Protein AF-A0A6M0T627-F1 (afdb_monomer_lite)

Foldseek 3Di:
DVVVVVLVVVLVVQLVVLVVQLVVLVVDDPLSSVLSNVLSVLSVLLSVLVVCQQVDPDPVVNVVCLVSVPSCQLSVVSVVLSVVCVVPPPVPDDVVVSVVVSVVSNVVVVVVSVPFDWDWDQDPVGGIDIDGHDPDD

Radius of gyration: 17.35 Å; chains: 1; bounding box: 43×41×43 Å

Secondary structure (DSSP, 8-state):
-HHHHHHHHHHHHHHHHHHHHHHHHTTS-HHHHHHHHHHHHHHHHHHHHHHHHHH---HHHHGGGHHHHTTHHHHHHHHHHHHHHHHT--TTS-HHHHHHHHHHHHHHHHHHHHHSEEEEEEETTTEEEEEEEPP--

Structure (mmCIF, N/CA/C/O backbone):
data_AF-A0A6M0T627-F1
#
_entry.id   AF-A0A6M0T627-F1
#
loop_
_atom_site.group_PDB
_atom_site.id
_atom_site.type_symbol
_atom_site.label_atom_id
_atom_site.label_alt_id
_atom_site.label_comp_id
_atom_site.label_asym_id
_atom_site.label_entity_id
_atom_site.label_seq_id
_atom_site.pdbx_PDB_ins_code
_atom_site.Cartn_x
_atom_site.Cartn_y
_atom_site.Cartn_z
_atom_site.occupancy
_atom_site.B_iso_or_equiv
_atom_site.auth_seq_id
_atom_site.auth_comp_id
_atom_site.auth_asym_id
_atom_site.auth_atom_id
_atom_site.pdbx_PDB_model_num
ATOM 1 N N . MET A 1 1 ? 5.737 8.531 -23.251 1.00 67.62 1 MET A N 1
ATOM 2 C CA . MET A 1 1 ? 6.130 9.830 -22.660 1.00 67.62 1 MET A CA 1
ATOM 3 C C . MET A 1 1 ? 4.951 10.517 -21.982 1.00 67.62 1 MET A C 1
ATOM 5 O O . MET A 1 1 ? 4.932 10.492 -20.763 1.00 67.62 1 MET A O 1
ATOM 9 N N . ILE A 1 2 ? 3.935 11.027 -22.696 1.00 77.62 2 ILE A N 1
ATOM 10 C CA . ILE A 1 2 ? 2.744 11.651 -22.064 1.00 77.62 2 ILE A CA 1
ATOM 11 C C . ILE A 1 2 ? 2.073 10.744 -21.017 1.00 77.62 2 ILE A C 1
ATOM 13 O O . ILE A 1 2 ? 1.843 11.187 -19.897 1.00 77.62 2 ILE A O 1
ATOM 17 N N . ASN A 1 3 ? 1.875 9.457 -21.321 1.00 83.38 3 ASN A N 1
ATOM 18 C CA . ASN A 1 3 ? 1.272 8.511 -20.371 1.00 83.38 3 ASN A CA 1
ATOM 19 C C . ASN A 1 3 ? 2.090 8.351 -19.077 1.00 83.38 3 ASN A C 1
ATOM 21 O O . ASN A 1 3 ? 1.511 8.233 -18.004 1.00 83.38 3 ASN A O 1
ATOM 25 N N . LEU A 1 4 ? 3.424 8.396 -19.164 1.00 84.44 4 LEU A N 1
ATOM 26 C CA . LEU A 1 4 ? 4.307 8.312 -17.999 1.00 84.44 4 LEU A CA 1
ATOM 27 C C . LEU A 1 4 ? 4.227 9.585 -17.147 1.00 84.44 4 LEU A C 1
ATOM 29 O O . LEU A 1 4 ? 4.168 9.492 -15.925 1.00 84.44 4 LEU A O 1
ATOM 33 N N . PHE A 1 5 ? 4.154 10.765 -17.768 1.00 87.75 5 PHE A N 1
ATOM 34 C CA . PHE A 1 5 ? 3.955 12.014 -17.027 1.00 87.75 5 PHE A CA 1
ATOM 35 C C . PHE A 1 5 ? 2.607 12.042 -16.306 1.00 87.75 5 PHE A C 1
ATOM 37 O O . PHE A 1 5 ? 2.559 12.403 -15.133 1.00 87.75 5 PHE A O 1
ATOM 44 N N . ILE A 1 6 ? 1.533 11.606 -16.972 1.00 89.88 6 ILE A N 1
ATOM 45 C CA . ILE A 1 6 ? 0.203 11.484 -16.358 1.00 89.88 6 ILE A CA 1
ATOM 46 C C . ILE A 1 6 ? 0.249 10.501 -15.183 1.00 89.88 6 ILE A C 1
ATOM 48 O O . ILE A 1 6 ? -0.276 10.798 -14.114 1.00 89.88 6 ILE A O 1
ATOM 52 N N . TYR A 1 7 ? 0.918 9.360 -15.355 1.00 89.62 7 TYR A N 1
ATOM 53 C CA . TYR A 1 7 ? 1.066 8.352 -14.309 1.00 89.62 7 TYR A CA 1
ATOM 54 C C . TYR A 1 7 ? 1.821 8.886 -13.080 1.00 89.62 7 TYR A C 1
ATOM 56 O O . TYR A 1 7 ? 1.347 8.749 -11.953 1.00 89.62 7 TYR A O 1
ATOM 64 N N . ILE A 1 8 ? 2.953 9.570 -13.280 1.00 90.56 8 ILE A N 1
ATOM 65 C CA . ILE A 1 8 ? 3.725 10.185 -12.188 1.00 90.56 8 ILE A CA 1
ATOM 66 C C . ILE A 1 8 ? 2.920 11.295 -11.504 1.00 90.56 8 ILE A C 1
ATOM 68 O O . ILE A 1 8 ? 2.880 11.359 -10.274 1.00 90.56 8 ILE A O 1
ATOM 72 N N . ALA A 1 9 ? 2.246 12.148 -12.280 1.00 92.62 9 ALA A N 1
ATOM 73 C CA . ALA A 1 9 ? 1.390 13.200 -11.741 1.00 92.62 9 ALA A CA 1
ATOM 74 C C . ALA A 1 9 ? 0.250 12.617 -10.891 1.00 92.62 9 ALA A C 1
ATOM 76 O O . ALA A 1 9 ? -0.020 13.122 -9.802 1.00 92.62 9 ALA A O 1
ATOM 77 N N . ALA A 1 10 ? -0.366 11.519 -11.340 1.00 92.62 10 ALA A N 1
ATOM 78 C CA . ALA A 1 10 ? -1.387 10.809 -10.581 1.00 92.62 10 ALA A CA 1
ATOM 79 C C . ALA A 1 10 ? -0.831 10.254 -9.262 1.00 92.62 10 ALA A C 1
ATOM 81 O O . ALA A 1 10 ? -1.448 10.451 -8.218 1.00 92.62 10 ALA A O 1
ATOM 82 N N . ILE A 1 11 ? 0.353 9.632 -9.269 1.00 92.75 11 ILE A N 1
ATOM 83 C CA . ILE A 1 11 ? 0.991 9.139 -8.038 1.00 92.75 11 ILE A CA 1
ATOM 84 C C . ILE A 1 11 ? 1.231 10.283 -7.043 1.00 92.75 11 ILE A C 1
ATOM 86 O O . ILE A 1 11 ? 0.875 10.164 -5.870 1.00 92.75 11 ILE A O 1
ATOM 90 N N . LEU A 1 12 ? 1.794 11.403 -7.502 1.00 93.44 12 LEU A N 1
ATOM 91 C CA . LEU A 1 12 ? 2.051 12.572 -6.654 1.00 93.44 12 LEU A CA 1
ATOM 92 C C . LEU A 1 12 ? 0.758 13.144 -6.067 1.00 93.44 12 LEU A C 1
ATOM 94 O O . LEU A 1 12 ? 0.693 13.437 -4.872 1.00 93.44 12 LEU A O 1
ATOM 98 N N . LEU A 1 13 ? -0.290 13.250 -6.884 1.00 95.00 13 LEU A N 1
ATOM 99 C CA . LEU A 1 13 ? -1.606 13.698 -6.443 1.00 95.00 13 LEU A CA 1
ATOM 100 C C . LEU A 1 13 ? -2.179 12.770 -5.362 1.00 95.00 13 LEU A C 1
ATOM 102 O O . LEU A 1 13 ? -2.677 13.252 -4.344 1.00 95.00 13 LEU A O 1
ATOM 106 N N . MET A 1 14 ? -2.041 11.451 -5.519 1.00 93.62 14 MET A N 1
ATOM 107 C CA . MET A 1 14 ? -2.505 10.490 -4.516 1.00 93.62 14 MET A CA 1
ATOM 108 C C . MET A 1 14 ? -1.727 10.595 -3.197 1.00 93.62 14 MET A C 1
ATOM 110 O O . MET A 1 14 ? -2.341 10.536 -2.131 1.00 93.62 14 MET A O 1
ATOM 114 N N . PHE A 1 15 ? -0.413 10.846 -3.231 1.00 93.12 15 PHE A N 1
ATOM 115 C CA . PHE A 1 15 ? 0.357 11.131 -2.012 1.00 93.12 15 PHE A CA 1
ATOM 116 C C . PHE A 1 15 ? -0.169 12.365 -1.270 1.00 93.12 15 PHE A C 1
ATOM 118 O O . PHE A 1 15 ? -0.326 12.326 -0.047 1.00 93.12 15 PHE A O 1
ATOM 125 N N . ILE A 1 16 ? -0.483 13.445 -1.993 1.00 94.25 16 ILE A N 1
ATOM 126 C CA . ILE A 1 16 ? -1.042 14.668 -1.401 1.00 94.25 16 ILE A CA 1
ATOM 127 C C . ILE A 1 16 ? -2.377 14.363 -0.713 1.00 94.25 16 ILE A C 1
ATOM 129 O O . ILE A 1 16 ? -2.574 14.757 0.441 1.00 94.25 16 ILE A O 1
ATOM 133 N N . ILE A 1 17 ? -3.264 13.618 -1.382 1.00 94.19 17 ILE A N 1
ATOM 134 C CA . ILE A 1 17 ? -4.555 13.204 -0.819 1.00 94.19 17 ILE A CA 1
ATOM 135 C C . ILE A 1 17 ? -4.350 12.369 0.449 1.00 94.19 17 ILE A C 1
ATOM 137 O O . ILE A 1 17 ? -4.995 12.638 1.462 1.00 94.19 17 ILE A O 1
ATOM 141 N N . CYS A 1 18 ? -3.427 11.403 0.448 1.00 93.12 18 CYS A N 1
ATOM 142 C CA . CYS A 1 18 ? -3.140 10.592 1.633 1.00 93.12 18 CYS A CA 1
ATOM 143 C C . CYS A 1 18 ? -2.630 11.433 2.810 1.00 93.12 18 CYS A C 1
ATOM 145 O O . CYS A 1 18 ? -3.095 11.254 3.935 1.00 93.12 18 CYS A O 1
ATOM 147 N N . ILE A 1 19 ? -1.723 12.386 2.573 1.00 92.38 19 ILE A N 1
ATOM 148 C CA . ILE A 1 19 ? -1.197 13.267 3.628 1.00 92.38 19 ILE A CA 1
ATOM 149 C C . ILE A 1 19 ? -2.312 14.144 4.211 1.00 92.38 19 ILE A C 1
ATOM 151 O O . ILE A 1 19 ? -2.408 14.304 5.431 1.00 92.38 19 ILE A O 1
ATOM 155 N N . GLN A 1 20 ? -3.176 14.708 3.363 1.00 93.81 20 GLN A N 1
ATOM 156 C CA . GLN A 1 20 ? -4.338 15.471 3.822 1.00 93.81 20 GLN A CA 1
ATOM 157 C C . GLN A 1 20 ? -5.320 14.587 4.603 1.00 93.81 20 GLN A C 1
ATOM 159 O O . GLN A 1 20 ? -5.788 14.982 5.673 1.00 93.81 20 GLN A O 1
ATOM 164 N N . GLY A 1 21 ? -5.561 13.368 4.125 1.00 90.75 21 GLY A N 1
ATOM 165 C CA . GLY A 1 21 ? -6.393 12.371 4.788 1.00 90.75 21 GLY A CA 1
ATOM 166 C C . GLY A 1 21 ? -5.899 12.028 6.194 1.00 90.75 21 GLY A C 1
ATOM 167 O O . GLY A 1 21 ? -6.691 12.022 7.136 1.00 90.75 21 GLY A O 1
ATOM 168 N N . ILE A 1 22 ? -4.586 11.859 6.374 1.00 92.31 22 ILE A N 1
ATOM 169 C CA . ILE A 1 22 ? -3.967 11.644 7.691 1.00 92.31 22 ILE A CA 1
ATOM 170 C C . ILE A 1 22 ? -4.209 12.839 8.621 1.00 92.31 22 ILE A C 1
ATOM 172 O O . ILE A 1 22 ? -4.601 12.655 9.774 1.00 92.31 22 ILE A O 1
ATOM 176 N N . LYS A 1 23 ? -4.031 14.077 8.136 1.00 91.94 23 LYS A N 1
ATOM 177 C CA . LYS A 1 23 ? -4.290 15.288 8.942 1.00 91.94 23 LYS A CA 1
ATOM 178 C C . LYS A 1 23 ? -5.735 15.341 9.446 1.00 91.94 23 LYS A C 1
ATOM 180 O O . LYS A 1 23 ? -5.975 15.763 10.576 1.00 91.94 23 LYS A O 1
ATOM 185 N N . ILE A 1 24 ? -6.690 14.904 8.627 1.00 90.56 24 ILE A N 1
ATOM 186 C CA . ILE A 1 24 ? -8.108 14.823 9.003 1.00 90.56 24 ILE A CA 1
ATOM 187 C C . ILE A 1 24 ? -8.338 13.671 9.991 1.00 90.56 24 ILE A C 1
ATOM 189 O O . ILE A 1 24 ? -9.006 13.865 11.006 1.00 90.56 24 ILE A O 1
ATOM 193 N N . ALA A 1 25 ? -7.728 12.506 9.762 1.00 89.19 25 ALA A N 1
ATOM 194 C CA . ALA A 1 25 ? -7.792 11.354 10.663 1.00 89.19 25 ALA A CA 1
ATOM 195 C C . ALA A 1 25 ? -7.316 11.689 12.088 1.00 89.19 25 ALA A C 1
ATOM 197 O O . ALA A 1 25 ? -7.905 11.237 13.072 1.00 89.19 25 ALA A O 1
ATOM 198 N N . PHE A 1 26 ? -6.316 12.563 12.235 1.00 87.81 26 PHE A N 1
ATOM 199 C CA . PHE A 1 26 ? -5.867 13.037 13.547 1.00 87.81 26 PHE A CA 1
ATOM 200 C C . PHE A 1 26 ? -6.918 13.843 14.329 1.00 87.81 26 PHE A C 1
ATOM 202 O O . PHE A 1 26 ? -6.793 13.965 15.549 1.00 87.81 26 PHE A O 1
ATOM 209 N N . LYS A 1 27 ? -7.979 14.337 13.687 1.00 90.12 27 LYS A N 1
ATOM 210 C CA . LYS A 1 27 ? -9.101 15.016 14.359 1.00 90.12 27 LYS A CA 1
ATOM 211 C C . LYS A 1 27 ? -10.237 14.059 14.747 1.00 90.12 27 LYS A C 1
ATOM 213 O O . LYS A 1 27 ? -11.144 14.455 15.471 1.00 90.12 27 LYS A O 1
ATOM 218 N N . ALA A 1 28 ? -10.197 12.808 14.287 1.00 85.06 28 ALA A N 1
ATOM 219 C CA . ALA A 1 28 ? -11.231 11.810 14.543 1.00 85.06 28 ALA A CA 1
ATOM 220 C C . ALA A 1 28 ? -11.215 11.301 16.004 1.00 85.06 28 ALA A C 1
ATOM 222 O O . ALA A 1 28 ? -10.176 11.363 16.675 1.00 85.06 28 ALA A O 1
ATOM 223 N N . PRO A 1 29 ? -12.336 10.744 16.513 1.00 86.75 29 PRO A N 1
ATOM 224 C CA . PRO A 1 29 ? -12.371 10.103 17.827 1.00 86.75 29 PRO A CA 1
ATOM 225 C C . PRO A 1 29 ? -11.394 8.924 17.890 1.00 86.75 29 PRO A C 1
ATOM 227 O O . PRO A 1 29 ? -11.202 8.217 16.900 1.00 86.75 29 PRO A O 1
ATOM 230 N N . TYR A 1 30 ? -10.817 8.679 19.072 1.00 81.94 30 TYR A N 1
ATOM 231 C CA . TYR A 1 30 ? -9.691 7.753 19.280 1.00 81.94 30 TYR A CA 1
ATOM 232 C C . TYR A 1 30 ? -9.864 6.388 18.597 1.00 81.94 30 TYR A C 1
ATOM 234 O O . TYR A 1 30 ? -8.961 5.921 17.905 1.00 81.94 30 TYR A O 1
ATOM 242 N N . LYS A 1 31 ? -11.052 5.782 18.720 1.00 80.12 31 LYS A N 1
ATOM 243 C CA . LYS A 1 31 ? -11.305 4.447 18.166 1.00 80.12 31 LYS A CA 1
ATOM 244 C C . LYS A 1 31 ? -11.266 4.405 16.629 1.00 80.12 31 LYS A C 1
ATOM 246 O O . LYS A 1 31 ? -10.757 3.447 16.069 1.00 80.12 31 LYS A O 1
ATOM 251 N N . ILE A 1 32 ? -11.773 5.438 15.949 1.00 85.00 32 ILE A N 1
ATOM 252 C CA . ILE A 1 32 ? -11.764 5.527 14.473 1.00 85.00 32 ILE A CA 1
ATOM 253 C C . ILE A 1 32 ? -10.407 6.040 13.982 1.00 85.00 32 ILE A C 1
ATOM 255 O O . ILE A 1 32 ? -9.904 5.578 12.960 1.00 85.00 32 ILE A O 1
ATOM 259 N N . LYS A 1 33 ? -9.786 6.947 14.747 1.00 89.31 33 LYS A N 1
ATOM 260 C CA . LYS A 1 33 ? -8.470 7.524 14.462 1.00 89.31 33 LYS A CA 1
ATOM 261 C C . LYS A 1 33 ? -7.434 6.440 14.173 1.00 89.31 33 LYS A C 1
ATOM 263 O O . LYS A 1 33 ? -6.823 6.478 13.111 1.00 89.31 33 LYS A O 1
ATOM 268 N N . ILE A 1 34 ? -7.279 5.458 15.065 1.00 87.06 34 ILE A N 1
ATOM 269 C CA . ILE A 1 34 ? -6.277 4.391 14.902 1.00 87.06 34 ILE A CA 1
ATOM 270 C C . ILE A 1 34 ? -6.481 3.647 13.580 1.00 87.06 34 ILE A C 1
ATOM 272 O O . ILE A 1 34 ? -5.549 3.532 12.788 1.00 87.06 34 ILE A O 1
ATOM 276 N N . VAL A 1 35 ? -7.709 3.203 13.305 1.00 89.06 35 VAL A N 1
ATOM 277 C CA . VAL A 1 35 ? -7.990 2.409 12.103 1.00 89.06 35 VAL A CA 1
ATOM 278 C C . VAL A 1 35 ? -7.807 3.242 10.829 1.00 89.06 35 VAL A C 1
ATOM 280 O O . VAL A 1 35 ? -7.229 2.767 9.856 1.00 89.06 35 VAL A O 1
ATOM 283 N N . SER A 1 36 ? -8.209 4.515 10.847 1.00 90.38 36 SER A N 1
ATOM 284 C CA . SER A 1 36 ? -7.996 5.420 9.712 1.00 90.38 36 SER A CA 1
ATOM 285 C C . SER A 1 36 ? -6.513 5.698 9.432 1.00 90.38 36 SER A C 1
ATOM 287 O O . SER A 1 36 ? -6.112 5.720 8.271 1.00 90.38 36 SER A O 1
ATOM 289 N N . ILE A 1 37 ? -5.674 5.835 10.466 1.00 91.00 37 ILE A N 1
ATOM 290 C CA . ILE A 1 37 ? -4.220 5.985 10.300 1.00 91.00 37 ILE A CA 1
ATOM 291 C C . ILE A 1 37 ? -3.623 4.727 9.657 1.00 91.00 37 ILE A C 1
ATOM 293 O O . ILE A 1 37 ? -2.814 4.849 8.741 1.00 91.00 37 ILE A O 1
ATOM 297 N N . ILE A 1 38 ? -4.061 3.534 10.078 1.00 91.12 38 ILE A N 1
ATOM 298 C CA . ILE A 1 38 ? -3.617 2.258 9.492 1.00 91.12 38 ILE A CA 1
ATOM 299 C C . ILE A 1 38 ? -3.964 2.188 7.997 1.00 91.12 38 ILE A C 1
ATOM 301 O O . ILE A 1 38 ? -3.108 1.827 7.193 1.00 91.12 38 ILE A O 1
ATOM 305 N N . ILE A 1 39 ? -5.179 2.583 7.600 1.00 92.62 39 ILE A N 1
ATOM 306 C CA . ILE A 1 39 ? -5.579 2.624 6.181 1.00 92.62 39 ILE A CA 1
ATOM 307 C C . ILE A 1 39 ? -4.661 3.539 5.374 1.00 92.62 39 ILE A C 1
ATOM 309 O O . ILE A 1 39 ? -4.151 3.139 4.328 1.00 92.62 39 ILE A O 1
ATOM 313 N N . TYR A 1 40 ? -4.461 4.776 5.835 1.00 93.69 40 TYR A N 1
ATOM 314 C CA . TYR A 1 40 ? -3.634 5.725 5.096 1.00 93.69 40 TYR A CA 1
ATOM 315 C C . TYR A 1 40 ? -2.174 5.276 5.037 1.00 93.69 40 TYR A C 1
ATOM 317 O O . TYR A 1 40 ? -1.530 5.470 4.010 1.00 93.69 40 TYR A O 1
ATOM 325 N N . PHE A 1 41 ? -1.671 4.629 6.089 1.00 92.75 41 PHE A N 1
ATOM 326 C CA . PHE A 1 41 ? -0.347 4.018 6.083 1.00 92.75 41 PHE A CA 1
ATOM 327 C C . PHE A 1 41 ? -0.226 2.921 5.011 1.00 92.75 41 PHE A C 1
ATOM 329 O O . PHE A 1 41 ? 0.706 2.961 4.211 1.00 92.75 41 PHE A O 1
ATOM 336 N N . LEU A 1 42 ? -1.193 1.998 4.927 1.00 92.56 42 LEU A N 1
ATOM 337 C CA . LEU A 1 42 ? -1.230 0.958 3.886 1.00 92.56 42 LEU A CA 1
ATOM 338 C C . LEU A 1 42 ? -1.263 1.559 2.472 1.00 92.56 42 LEU A C 1
ATOM 340 O O . LEU A 1 42 ? -0.521 1.121 1.594 1.00 92.56 42 LEU A O 1
ATOM 344 N N . MET A 1 43 ? -2.074 2.599 2.261 1.00 93.94 43 MET A N 1
ATOM 345 C CA . MET A 1 43 ? -2.161 3.293 0.973 1.00 93.94 43 MET A CA 1
ATOM 346 C C . MET A 1 43 ? -0.850 3.993 0.596 1.00 93.94 43 MET A C 1
ATOM 348 O O . MET A 1 43 ? -0.406 3.883 -0.543 1.00 93.94 43 MET A O 1
ATOM 352 N N . ILE A 1 44 ? -0.188 4.668 1.541 1.00 93.88 44 ILE A N 1
ATOM 353 C CA . ILE A 1 44 ? 1.126 5.291 1.307 1.00 93.88 44 ILE A CA 1
ATOM 354 C C . ILE A 1 44 ? 2.155 4.239 0.897 1.00 93.88 44 ILE A C 1
ATOM 356 O O . ILE A 1 44 ? 2.882 4.448 -0.071 1.00 93.88 44 ILE A O 1
ATOM 360 N N . MET A 1 45 ? 2.186 3.097 1.587 1.00 92.88 45 MET A N 1
ATOM 361 C CA . MET A 1 45 ? 3.086 1.994 1.248 1.00 92.88 45 MET A CA 1
ATOM 362 C C . MET A 1 45 ? 2.832 1.480 -0.177 1.00 92.88 45 MET A C 1
ATOM 364 O O . MET A 1 45 ? 3.785 1.304 -0.937 1.00 92.88 45 MET A O 1
ATOM 368 N N . LYS A 1 46 ? 1.566 1.353 -0.599 1.00 92.25 46 LYS A N 1
ATOM 369 C CA . LYS A 1 46 ? 1.222 1.049 -1.998 1.00 92.25 46 LYS A CA 1
ATOM 370 C C . LYS A 1 46 ? 1.776 2.097 -2.971 1.00 92.25 46 LYS A C 1
ATOM 372 O O . LYS A 1 46 ? 2.375 1.731 -3.981 1.00 92.25 46 LYS A O 1
ATOM 377 N N . PHE A 1 47 ? 1.607 3.391 -2.696 1.00 92.38 47 PHE A N 1
ATOM 378 C CA . PHE A 1 47 ? 2.123 4.436 -3.589 1.00 92.38 47 PHE A CA 1
ATOM 379 C C . PHE A 1 47 ? 3.654 4.460 -3.645 1.00 92.38 47 PHE A C 1
ATOM 381 O O . PHE A 1 47 ? 4.209 4.709 -4.712 1.00 92.38 47 PHE A O 1
ATOM 388 N N . ILE A 1 48 ? 4.341 4.110 -2.553 1.00 92.12 48 ILE A N 1
ATOM 389 C CA . ILE A 1 48 ? 5.794 3.875 -2.556 1.00 92.12 48 ILE A CA 1
ATOM 390 C C . ILE A 1 48 ? 6.145 2.683 -3.458 1.00 92.12 48 ILE A C 1
ATOM 392 O O . ILE A 1 48 ? 7.101 2.741 -4.224 1.00 92.12 48 ILE A O 1
ATOM 396 N N . SER A 1 49 ? 5.360 1.605 -3.437 1.00 91.69 49 SER A N 1
ATOM 397 C CA . SER A 1 49 ? 5.584 0.493 -4.367 1.00 91.69 49 SER A CA 1
ATOM 398 C C . SER A 1 49 ? 5.404 0.908 -5.830 1.00 91.69 49 SER A C 1
ATOM 400 O O . SER A 1 49 ? 6.160 0.460 -6.691 1.00 91.69 49 SER A O 1
ATOM 402 N N . LEU A 1 50 ? 4.423 1.766 -6.121 1.00 90.19 50 LEU A N 1
ATOM 403 C CA . LEU A 1 50 ? 4.175 2.282 -7.470 1.00 90.19 50 LEU A CA 1
ATOM 404 C C . LEU A 1 50 ? 5.302 3.199 -7.959 1.00 90.19 50 LEU A C 1
ATOM 406 O O . LEU A 1 50 ? 5.640 3.144 -9.139 1.00 90.19 50 LEU A O 1
ATOM 410 N N . THR A 1 51 ? 5.915 4.005 -7.084 1.00 90.81 51 THR A N 1
ATOM 411 C CA . THR A 1 51 ? 7.093 4.804 -7.465 1.00 90.81 51 THR A CA 1
ATOM 412 C C . THR A 1 51 ? 8.309 3.924 -7.724 1.00 90.81 51 THR A C 1
ATOM 414 O O . THR A 1 51 ? 9.026 4.146 -8.698 1.00 90.81 51 THR A O 1
ATOM 417 N N . LEU A 1 52 ? 8.524 2.882 -6.916 1.00 89.81 52 LEU A N 1
ATOM 418 C CA . LEU A 1 52 ? 9.636 1.949 -7.113 1.00 89.81 52 LEU A CA 1
ATOM 419 C C . LEU A 1 52 ? 9.534 1.181 -8.438 1.00 89.81 52 LEU A C 1
ATOM 421 O O . LEU A 1 52 ? 10.560 0.951 -9.071 1.00 89.81 52 LEU A O 1
ATOM 425 N N . LEU A 1 53 ? 8.323 0.866 -8.907 1.00 88.19 53 LEU A N 1
ATOM 426 C CA . LEU A 1 53 ? 8.083 0.266 -10.230 1.00 88.19 53 LEU A CA 1
ATOM 427 C C . LEU A 1 53 ? 8.492 1.159 -11.414 1.00 88.19 53 LEU A C 1
ATOM 429 O O . LEU A 1 53 ? 8.708 0.650 -12.513 1.00 88.19 53 LEU A O 1
ATOM 433 N N . VAL A 1 54 ? 8.593 2.474 -11.207 1.00 86.56 54 VAL A N 1
ATOM 434 C CA . VAL A 1 54 ? 9.082 3.424 -12.223 1.00 86.56 54 VAL A CA 1
ATOM 435 C C . VAL A 1 54 ? 10.607 3.534 -12.191 1.00 86.56 54 VAL A C 1
ATOM 437 O O . VAL A 1 54 ? 11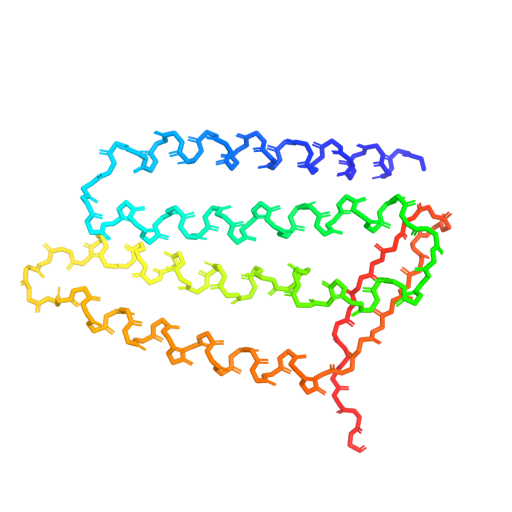.227 3.753 -13.224 1.00 86.56 54 VAL A O 1
ATOM 440 N N . VAL A 1 55 ? 11.216 3.408 -11.009 1.00 84.75 55 VAL A N 1
ATOM 441 C CA . VAL A 1 55 ? 12.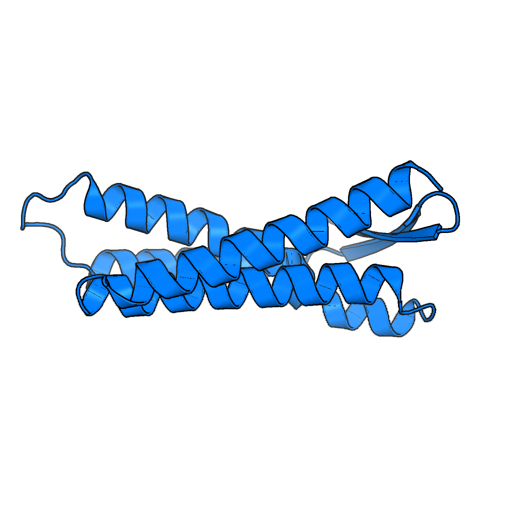645 3.700 -10.797 1.00 84.75 55 VAL A CA 1
ATOM 442 C C . VAL A 1 55 ? 13.527 2.454 -10.917 1.00 84.75 55 VAL A C 1
ATOM 444 O O . VAL A 1 55 ? 14.664 2.537 -11.378 1.00 84.75 55 VAL A O 1
ATOM 447 N N . ILE A 1 56 ? 13.043 1.292 -10.474 1.00 85.44 56 ILE A N 1
ATOM 448 C CA . ILE A 1 56 ? 13.842 0.066 -10.425 1.00 85.44 56 ILE A CA 1
ATOM 449 C C . ILE A 1 56 ? 13.825 -0.625 -11.786 1.00 85.44 56 ILE A C 1
ATOM 451 O O . ILE A 1 56 ? 12.796 -1.122 -12.228 1.00 85.44 56 ILE A O 1
ATOM 455 N N . ASN A 1 57 ? 15.005 -0.776 -12.389 1.00 74.44 57 ASN A N 1
ATOM 456 C CA . ASN A 1 57 ? 15.166 -1.536 -13.631 1.00 74.44 57 ASN A CA 1
ATOM 457 C C . ASN A 1 57 ? 15.298 -3.053 -13.418 1.00 74.44 57 ASN A C 1
ATOM 459 O O . ASN A 1 57 ? 15.091 -3.818 -14.357 1.00 74.44 57 ASN A O 1
ATOM 463 N N . ASN A 1 58 ? 15.647 -3.505 -12.209 1.00 81.06 58 ASN A N 1
ATOM 464 C CA . ASN A 1 58 ? 15.857 -4.923 -11.918 1.00 81.06 58 ASN A CA 1
ATOM 465 C C . ASN A 1 58 ? 14.540 -5.635 -11.564 1.00 81.06 58 ASN A C 1
ATOM 467 O O . ASN A 1 58 ? 14.038 -5.513 -10.445 1.00 81.06 58 ASN A O 1
ATOM 471 N N . ILE A 1 59 ? 14.043 -6.447 -12.499 1.00 79.62 59 ILE A N 1
ATOM 472 C CA . ILE A 1 59 ? 12.793 -7.212 -12.380 1.00 79.62 59 ILE A CA 1
ATOM 473 C C . ILE A 1 59 ? 12.783 -8.118 -11.140 1.00 79.62 59 ILE A C 1
ATOM 475 O O . ILE A 1 59 ? 11.755 -8.258 -10.481 1.00 79.62 59 ILE A O 1
ATOM 479 N N . ARG A 1 60 ? 13.928 -8.691 -10.748 1.00 80.88 60 ARG A N 1
ATOM 480 C CA . ARG A 1 60 ? 13.998 -9.586 -9.582 1.00 80.88 60 ARG A CA 1
ATOM 481 C C . ARG A 1 60 ? 13.640 -8.872 -8.277 1.00 80.88 60 ARG A C 1
ATOM 483 O O . ARG A 1 60 ? 12.990 -9.467 -7.421 1.00 80.88 60 ARG A O 1
ATOM 490 N N . ASN A 1 61 ? 14.017 -7.601 -8.142 1.00 80.25 6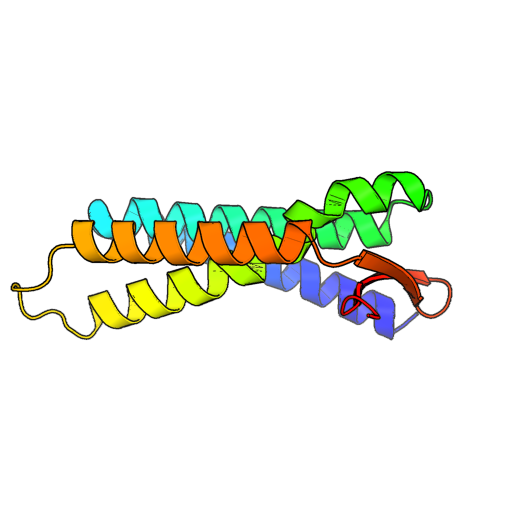1 ASN A N 1
ATOM 491 C CA . ASN A 1 61 ? 13.690 -6.801 -6.959 1.00 80.25 61 ASN A CA 1
ATOM 492 C C . ASN A 1 61 ? 12.202 -6.427 -6.925 1.00 80.25 61 ASN A C 1
ATOM 494 O O . ASN A 1 61 ? 11.638 -6.251 -5.848 1.00 80.25 61 ASN A O 1
ATOM 498 N N . LEU A 1 62 ? 11.547 -6.359 -8.086 1.00 84.31 62 LEU A N 1
ATOM 499 C CA . LEU A 1 62 ? 10.121 -6.056 -8.179 1.00 84.31 62 LEU A CA 1
ATOM 500 C C . LEU A 1 62 ? 9.253 -7.185 -7.611 1.00 84.31 62 LEU A C 1
ATOM 502 O O . LEU A 1 62 ? 8.244 -6.907 -6.978 1.00 84.31 62 LEU A O 1
ATOM 506 N N . TYR A 1 63 ? 9.672 -8.449 -7.694 1.00 82.62 63 TYR A N 1
ATOM 507 C CA . TYR A 1 63 ? 8.919 -9.550 -7.072 1.00 82.62 63 TYR A CA 1
ATOM 508 C C . TYR A 1 63 ? 8.776 -9.422 -5.547 1.00 82.62 63 TYR A C 1
ATOM 510 O O . TYR A 1 63 ? 7.791 -9.891 -4.979 1.00 82.62 63 TYR A O 1
ATOM 518 N N . TRP A 1 64 ? 9.716 -8.756 -4.872 1.00 83.12 64 TRP A N 1
ATOM 519 C CA . TRP A 1 64 ? 9.654 -8.541 -3.421 1.00 83.12 64 TRP A CA 1
ATOM 520 C C . TRP A 1 64 ? 8.583 -7.515 -3.038 1.00 83.12 64 TRP A C 1
ATOM 522 O O . TRP A 1 64 ? 8.024 -7.569 -1.944 1.00 83.12 64 TRP A O 1
ATOM 532 N N . LEU A 1 65 ? 8.254 -6.613 -3.965 1.00 87.19 65 LEU A N 1
ATOM 533 C CA . LEU A 1 65 ? 7.244 -5.573 -3.793 1.00 87.19 65 LEU A CA 1
ATOM 534 C C . LEU A 1 65 ? 5.808 -6.100 -3.923 1.00 87.19 65 LEU A C 1
ATOM 536 O O . LEU A 1 65 ? 4.884 -5.357 -3.601 1.00 87.19 65 LEU A O 1
ATOM 540 N N . LYS A 1 66 ? 5.617 -7.377 -4.299 1.00 86.75 66 LYS A N 1
ATOM 541 C CA . LYS A 1 66 ? 4.312 -8.052 -4.424 1.00 86.75 66 LYS A CA 1
ATOM 542 C C . LYS A 1 66 ? 3.331 -7.639 -3.332 1.00 86.75 66 LYS A C 1
ATOM 544 O O . LYS A 1 66 ? 2.259 -7.113 -3.599 1.00 86.75 66 LYS A O 1
ATOM 549 N N . TRP A 1 67 ? 3.716 -7.887 -2.086 1.00 84.38 67 TRP A N 1
ATOM 550 C CA . TRP A 1 67 ? 2.841 -7.704 -0.935 1.00 84.38 67 TRP A CA 1
ATOM 551 C C . TRP A 1 67 ? 2.424 -6.251 -0.752 1.00 84.38 67 TRP A C 1
ATOM 553 O O . TRP A 1 67 ? 1.266 -5.975 -0.464 1.00 84.38 67 TRP A O 1
ATOM 563 N N . ILE A 1 68 ? 3.364 -5.334 -0.966 1.00 89.81 68 ILE A N 1
ATOM 564 C CA . ILE A 1 68 ? 3.169 -3.902 -0.756 1.00 89.81 68 ILE A CA 1
ATOM 565 C C . ILE A 1 68 ? 2.315 -3.305 -1.881 1.00 89.81 68 ILE A C 1
ATOM 567 O O . ILE A 1 68 ? 1.451 -2.468 -1.623 1.00 89.81 68 ILE A O 1
ATOM 571 N N . TYR A 1 69 ? 2.519 -3.762 -3.120 1.00 89.88 69 TYR A N 1
ATOM 572 C CA . TYR A 1 69 ? 1.755 -3.327 -4.288 1.00 89.88 69 TYR A CA 1
ATOM 573 C C . TYR A 1 69 ? 0.252 -3.598 -4.124 1.00 89.88 69 TYR A C 1
ATOM 575 O O . TYR A 1 69 ? -0.573 -2.742 -4.440 1.00 89.88 69 TYR A O 1
ATOM 583 N N . PHE A 1 70 ? -0.084 -4.756 -3.551 1.00 89.38 70 PHE A N 1
ATOM 584 C CA . PHE A 1 70 ? -1.450 -5.256 -3.384 1.00 89.38 70 PHE A CA 1
ATOM 585 C C . PHE A 1 70 ? -2.092 -4.926 -2.024 1.00 89.38 70 PHE A C 1
ATOM 587 O O . PHE A 1 70 ? -3.092 -5.530 -1.632 1.00 89.38 70 PHE A O 1
ATOM 594 N N . PHE A 1 71 ? -1.550 -3.957 -1.277 1.00 89.56 71 PHE A N 1
ATOM 595 C CA . PHE A 1 71 ? -2.160 -3.499 -0.020 1.00 89.56 71 PHE A CA 1
ATOM 596 C C . PHE A 1 71 ? -3.522 -2.822 -0.198 1.00 89.56 71 PHE A C 1
ATOM 598 O O . PHE A 1 71 ? -4.287 -2.735 0.764 1.00 89.56 71 PHE A O 1
ATOM 605 N N . ASP A 1 72 ? -3.868 -2.378 -1.405 1.00 89.00 72 ASP A N 1
ATOM 606 C CA . ASP A 1 72 ? -5.205 -1.874 -1.721 1.00 89.00 72 ASP A CA 1
ATOM 607 C C . ASP A 1 72 ? -6.301 -2.922 -1.547 1.00 89.00 72 ASP A C 1
ATOM 609 O O . ASP A 1 72 ? -7.370 -2.575 -1.040 1.00 89.00 72 ASP A O 1
ATOM 613 N N . PHE A 1 73 ? -6.034 -4.191 -1.872 1.00 88.44 73 PHE A N 1
ATOM 614 C CA . PHE A 1 73 ? -6.989 -5.271 -1.625 1.00 88.44 73 PHE A CA 1
ATOM 615 C C . PHE A 1 73 ? -7.376 -5.371 -0.155 1.00 88.44 73 PHE A C 1
ATOM 617 O O . PHE A 1 73 ? -8.489 -5.779 0.140 1.00 88.44 73 PHE A O 1
ATOM 624 N N . ILE A 1 74 ? -6.501 -4.966 0.765 1.00 90.38 74 ILE A N 1
ATOM 625 C CA . ILE A 1 74 ? -6.786 -4.949 2.202 1.00 90.38 74 ILE A CA 1
ATOM 626 C C . ILE A 1 74 ? -7.370 -3.597 2.620 1.00 90.38 74 ILE A C 1
ATOM 628 O O . ILE A 1 74 ? -8.357 -3.547 3.353 1.00 90.38 74 ILE A O 1
ATOM 632 N N . ALA A 1 75 ? -6.794 -2.491 2.148 1.00 90.19 75 ALA A N 1
ATOM 633 C CA . ALA A 1 75 ? -7.217 -1.152 2.541 1.00 90.19 75 ALA A CA 1
ATOM 634 C C . ALA A 1 75 ? -8.671 -0.848 2.134 1.00 90.19 75 ALA A C 1
ATOM 636 O O . ALA A 1 75 ? -9.394 -0.230 2.913 1.00 90.19 75 ALA A O 1
ATOM 637 N N . VAL A 1 76 ? -9.120 -1.302 0.957 1.00 90.75 76 VAL A N 1
ATOM 638 C CA . VAL A 1 76 ? -10.468 -1.016 0.431 1.00 90.75 76 VAL A CA 1
ATOM 639 C C . VAL A 1 76 ? -11.588 -1.710 1.232 1.00 90.75 76 VAL A C 1
ATOM 641 O O . VAL A 1 76 ? -12.525 -1.034 1.652 1.00 90.75 76 VAL A O 1
ATOM 644 N N . PRO A 1 77 ? -11.536 -3.019 1.537 1.00 89.31 77 PRO A N 1
ATOM 645 C CA . PRO A 1 77 ? -12.521 -3.642 2.424 1.00 89.31 77 PRO A CA 1
ATOM 646 C C . PRO A 1 77 ? -12.563 -3.005 3.816 1.00 89.31 77 PRO A C 1
ATOM 648 O O . PRO A 1 77 ? -13.640 -2.828 4.388 1.00 89.31 77 PRO A O 1
ATOM 651 N N . ILE A 1 78 ? -11.401 -2.615 4.351 1.00 90.94 78 ILE A N 1
ATOM 652 C CA . ILE A 1 78 ? -11.314 -1.952 5.655 1.00 90.94 78 ILE A CA 1
ATOM 653 C C . ILE A 1 78 ? -12.031 -0.599 5.625 1.00 90.94 78 ILE A C 1
ATOM 655 O O . ILE A 1 78 ? -12.796 -0.298 6.543 1.00 90.94 78 ILE A O 1
ATOM 659 N N . THR A 1 79 ? -11.836 0.213 4.579 1.00 91.06 79 THR A N 1
ATOM 660 C CA . THR A 1 79 ? -12.534 1.502 4.462 1.00 91.06 79 THR A CA 1
ATOM 661 C C . THR A 1 79 ? -14.040 1.319 4.355 1.00 91.06 79 THR A C 1
ATOM 663 O O . THR A 1 79 ? -14.771 2.015 5.057 1.00 91.06 79 THR A O 1
ATOM 666 N N . ILE A 1 80 ? -14.513 0.354 3.561 1.00 90.56 80 ILE A N 1
ATOM 667 C CA . ILE A 1 80 ? -15.947 0.056 3.413 1.00 90.56 80 ILE A CA 1
ATOM 668 C C . ILE A 1 80 ? -16.574 -0.294 4.768 1.00 90.56 80 ILE A C 1
ATOM 670 O O . ILE A 1 80 ? -17.606 0.270 5.135 1.00 90.56 80 ILE A O 1
ATOM 674 N N . LEU A 1 81 ? -15.933 -1.171 5.545 1.00 88.81 81 LEU A N 1
ATOM 675 C CA . LEU A 1 81 ? -16.441 -1.596 6.853 1.00 88.81 81 LEU A CA 1
ATOM 676 C C . LEU A 1 81 ? -16.477 -0.457 7.876 1.00 88.81 81 LEU A C 1
ATOM 678 O O . LEU A 1 81 ? -17.428 -0.353 8.651 1.00 88.81 81 LEU A O 1
ATOM 682 N N . ILE A 1 82 ? -15.475 0.425 7.874 1.00 88.62 82 ILE A N 1
ATOM 683 C CA . ILE A 1 82 ? -15.460 1.593 8.764 1.00 88.6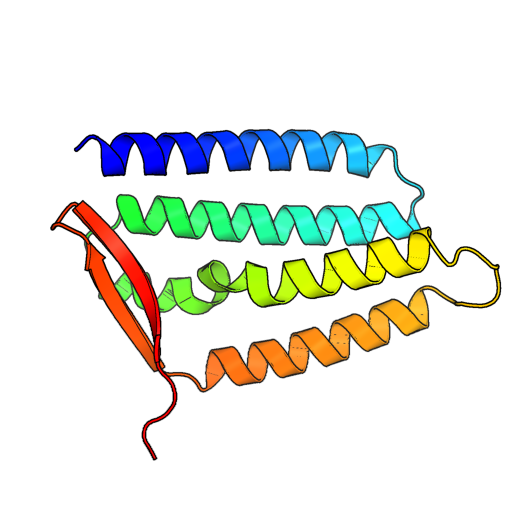2 82 ILE A CA 1
ATOM 684 C C . ILE A 1 82 ? -16.519 2.609 8.350 1.00 88.62 82 ILE A C 1
ATOM 686 O O . ILE A 1 82 ? -17.209 3.142 9.215 1.00 88.62 82 ILE A O 1
ATOM 690 N N . CYS A 1 83 ? -16.675 2.874 7.052 1.00 88.44 83 CYS A N 1
ATOM 691 C CA . CYS A 1 83 ? -17.734 3.745 6.550 1.00 88.44 83 CYS A CA 1
ATOM 692 C C . CYS A 1 83 ? -19.107 3.208 6.965 1.00 88.44 83 CYS A C 1
ATOM 694 O O . CYS A 1 83 ? -19.909 3.949 7.529 1.00 88.44 83 CYS A O 1
ATOM 696 N N . PHE A 1 84 ? -19.338 1.904 6.792 1.00 87.00 84 PHE A N 1
ATOM 697 C CA . PHE A 1 84 ? -20.563 1.247 7.237 1.00 87.00 84 PHE A CA 1
ATOM 698 C C . PHE A 1 84 ? -20.786 1.406 8.745 1.00 87.00 84 PHE A C 1
ATOM 700 O O . PHE A 1 84 ? -21.870 1.796 9.172 1.00 87.00 84 PHE A O 1
ATOM 707 N N . TYR A 1 85 ? -19.750 1.190 9.558 1.00 85.06 85 TYR A N 1
ATOM 708 C CA . TYR A 1 85 ? -19.820 1.399 11.004 1.00 85.06 85 TYR A CA 1
ATOM 709 C C . TYR A 1 85 ? -20.193 2.837 11.389 1.00 85.06 85 TYR A C 1
ATOM 711 O O . TYR A 1 85 ? -21.003 3.046 12.291 1.00 85.06 85 TYR A O 1
ATOM 719 N N . ILE A 1 86 ? -19.612 3.830 10.710 1.00 84.69 86 ILE A N 1
ATOM 720 C CA . ILE A 1 86 ? -19.907 5.246 10.953 1.00 84.69 86 ILE A CA 1
ATOM 721 C C . ILE A 1 86 ? -21.362 5.564 10.586 1.00 84.69 86 ILE A C 1
ATOM 723 O O . ILE A 1 86 ? -22.021 6.301 11.319 1.00 84.69 86 ILE A O 1
ATOM 727 N N . CYS A 1 87 ? -21.874 5.003 9.488 1.00 83.44 87 CYS A N 1
ATOM 728 C CA . CYS A 1 87 ? -23.250 5.213 9.038 1.00 83.44 87 CYS A CA 1
ATOM 729 C C . CYS A 1 87 ? -24.282 4.526 9.944 1.00 83.44 87 CYS A C 1
ATOM 731 O O . CYS A 1 87 ? -25.309 5.115 10.267 1.00 83.44 87 CYS A O 1
ATOM 733 N N . VAL A 1 88 ? -24.011 3.302 10.402 1.00 80.69 88 VAL A N 1
ATOM 734 C CA . VAL A 1 88 ? -24.943 2.476 11.194 1.00 80.69 88 VAL A CA 1
ATOM 735 C C . VAL A 1 88 ? -24.813 2.773 12.691 1.00 80.69 88 VAL A C 1
ATOM 737 O O . VAL A 1 88 ? -24.955 1.886 13.524 1.00 80.69 88 VAL A O 1
ATOM 740 N N . LYS A 1 89 ? -24.547 4.030 13.073 1.00 63.62 89 LYS A N 1
ATOM 741 C CA . LYS A 1 89 ? -24.297 4.470 14.460 1.00 63.62 89 LYS A CA 1
ATOM 742 C C . LYS A 1 89 ? -25.555 4.425 15.352 1.00 63.62 89 LYS A C 1
ATOM 744 O O . LYS A 1 89 ? -25.926 5.401 15.991 1.00 63.62 89 LYS A O 1
ATOM 749 N N . ASN A 1 90 ? -26.196 3.267 15.435 1.00 59.94 90 ASN A N 1
ATOM 750 C CA . ASN A 1 90 ? -26.988 2.838 16.569 1.00 59.94 90 ASN A CA 1
ATOM 751 C C . ASN A 1 90 ? -26.033 2.091 17.498 1.00 59.94 90 ASN A C 1
ATOM 753 O O . ASN A 1 90 ? -25.426 1.106 17.088 1.00 59.94 90 ASN A O 1
ATOM 757 N N . ASN A 1 91 ? -25.907 2.554 18.743 1.00 60.12 91 ASN A N 1
ATOM 758 C CA . ASN A 1 91 ? -24.951 2.140 19.789 1.00 60.12 91 ASN A CA 1
ATOM 759 C C . ASN A 1 91 ? -24.871 0.625 20.131 1.00 60.12 91 ASN A C 1
ATOM 761 O O . ASN A 1 91 ? -24.261 0.258 21.130 1.00 60.12 91 ASN A O 1
ATOM 765 N N . LYS A 1 92 ? -25.483 -0.265 19.344 1.00 62.78 92 LYS A N 1
ATOM 766 C CA . LYS A 1 92 ? -25.517 -1.718 19.538 1.00 62.78 92 LYS A CA 1
ATOM 767 C C . LYS A 1 92 ? -24.304 -2.447 18.945 1.00 62.78 92 LYS A C 1
ATOM 769 O O . LYS A 1 92 ? -23.935 -3.495 19.463 1.00 62.78 92 LYS A O 1
ATOM 774 N N . PHE A 1 93 ? -23.672 -1.924 17.890 1.00 67.50 93 PHE A N 1
ATOM 775 C CA . PHE A 1 93 ? -22.531 -2.594 17.252 1.00 67.50 93 PHE A CA 1
ATOM 776 C C . PHE A 1 93 ? -21.198 -2.155 17.860 1.00 67.50 93 PHE A C 1
ATOM 778 O O . PHE A 1 93 ? -20.796 -0.997 17.753 1.00 67.50 93 PHE A O 1
ATOM 785 N N . SER A 1 94 ? -20.493 -3.092 18.500 1.00 77.19 94 SER A N 1
ATOM 786 C CA . SER A 1 94 ? -19.164 -2.822 19.048 1.00 77.19 94 SER A CA 1
ATOM 787 C C . SER A 1 94 ? -18.103 -2.821 17.939 1.00 77.19 94 SER A C 1
ATOM 789 O O . SER A 1 94 ? -18.112 -3.669 17.047 1.00 77.19 94 SER A O 1
ATOM 791 N N . LEU A 1 95 ? -17.148 -1.889 18.020 1.00 78.62 95 LEU A N 1
ATOM 792 C CA . LEU A 1 95 ? -16.008 -1.826 17.095 1.00 78.62 95 LEU A CA 1
ATOM 793 C C . LEU A 1 95 ? -15.155 -3.094 17.097 1.00 78.62 95 LEU A C 1
ATOM 795 O O . LEU A 1 95 ? -14.555 -3.416 16.077 1.00 78.62 95 LEU A O 1
ATOM 799 N N . ASN A 1 96 ? -15.127 -3.823 18.212 1.00 82.81 96 ASN A N 1
ATOM 800 C CA . ASN A 1 96 ? -14.350 -5.053 18.327 1.00 82.81 96 ASN A CA 1
ATOM 801 C C . ASN A 1 96 ? -14.826 -6.101 17.313 1.00 82.81 96 ASN A C 1
ATOM 803 O O . ASN A 1 96 ? -13.994 -6.738 16.678 1.00 82.81 96 ASN A O 1
ATOM 807 N N . TYR A 1 97 ? -16.140 -6.215 17.082 1.00 83.00 97 TYR A N 1
ATOM 808 C CA . TYR A 1 97 ? -16.674 -7.132 16.070 1.00 83.00 97 TYR A CA 1
ATOM 809 C C . TYR A 1 97 ? -16.213 -6.765 14.658 1.00 83.00 97 TYR A C 1
ATOM 811 O O . TYR A 1 97 ? -15.827 -7.637 13.886 1.00 83.00 97 TYR A O 1
ATOM 819 N N . ILE A 1 98 ? -16.193 -5.472 14.331 1.00 84.62 98 ILE A N 1
ATOM 820 C CA . ILE A 1 98 ? -15.726 -4.989 13.025 1.00 84.62 98 ILE A CA 1
ATOM 821 C C . ILE A 1 98 ? -14.232 -5.244 12.852 1.00 84.62 98 ILE A C 1
ATOM 823 O O . ILE A 1 98 ? -13.814 -5.673 11.783 1.00 84.62 98 ILE A O 1
ATOM 827 N N . ILE A 1 99 ? -13.432 -5.047 13.901 1.00 85.44 99 ILE A N 1
ATOM 828 C CA . ILE A 1 99 ? -11.998 -5.355 13.878 1.00 85.44 99 ILE A CA 1
ATOM 829 C C . ILE A 1 99 ? -11.768 -6.857 13.659 1.00 85.44 99 ILE A C 1
ATOM 831 O O . ILE A 1 99 ? -10.920 -7.220 12.848 1.00 85.44 99 ILE A O 1
ATOM 835 N N . CYS A 1 100 ? -12.543 -7.733 14.308 1.00 86.56 100 CYS A N 1
ATOM 836 C CA . CYS A 1 100 ? -12.472 -9.178 14.065 1.00 86.56 100 CYS A CA 1
ATOM 837 C C . CYS A 1 100 ? -12.814 -9.538 12.612 1.00 86.56 100 CYS A C 1
ATOM 839 O O . CYS A 1 100 ? -12.103 -10.326 11.993 1.00 86.56 100 CYS A O 1
ATOM 841 N N . ILE A 1 101 ? -13.864 -8.934 12.046 1.00 87.88 101 ILE A N 1
ATOM 842 C CA . ILE A 1 101 ? -14.251 -9.139 10.642 1.00 87.88 101 ILE A CA 1
ATOM 843 C C . ILE A 1 101 ? -13.145 -8.647 9.699 1.00 87.88 101 ILE A C 1
ATOM 845 O O . ILE A 1 101 ? -12.782 -9.351 8.760 1.00 87.88 101 ILE A O 1
ATOM 849 N N . ILE A 1 102 ? -12.566 -7.475 9.975 1.00 88.75 102 ILE A N 1
ATOM 850 C CA . ILE A 1 102 ? -11.427 -6.928 9.230 1.00 88.75 102 ILE A CA 1
ATOM 851 C C . ILE A 1 102 ? -10.246 -7.899 9.258 1.00 88.75 102 ILE A C 1
ATOM 853 O O . ILE A 1 102 ? -9.661 -8.159 8.210 1.00 88.75 102 ILE A O 1
ATOM 857 N N . ALA A 1 103 ? -9.902 -8.438 10.430 1.00 88.31 103 ALA A N 1
ATOM 858 C CA . ALA A 1 103 ? -8.794 -9.377 10.580 1.00 88.31 103 ALA A CA 1
ATOM 859 C C . ALA A 1 103 ? -9.034 -10.684 9.805 1.00 88.31 103 ALA A C 1
ATOM 861 O O . ALA A 1 103 ? -8.124 -11.195 9.155 1.00 88.31 103 ALA A O 1
ATOM 862 N N . LEU A 1 104 ? -10.266 -11.203 9.820 1.00 91.94 104 LEU A N 1
ATOM 863 C CA . LEU A 1 104 ? -10.637 -12.379 9.033 1.00 91.94 104 LEU A CA 1
ATOM 864 C C . LEU A 1 104 ? -10.503 -12.103 7.533 1.00 91.94 104 LEU A C 1
ATOM 866 O O . LEU A 1 104 ? -9.797 -12.832 6.839 1.00 91.94 104 LEU A O 1
ATOM 870 N N . ILE A 1 105 ? -11.103 -11.021 7.035 1.00 90.50 105 ILE A N 1
ATOM 871 C CA . ILE A 1 105 ? -11.049 -10.655 5.613 1.00 90.50 105 ILE A CA 1
ATOM 872 C C . ILE A 1 105 ? -9.607 -10.409 5.162 1.00 90.50 105 ILE A C 1
ATOM 874 O O . ILE A 1 105 ? -9.197 -10.923 4.122 1.00 90.50 105 ILE A O 1
ATOM 878 N N . SER A 1 106 ? -8.812 -9.673 5.941 1.00 88.69 106 SER A N 1
ATOM 879 C CA . SER A 1 106 ? -7.419 -9.392 5.588 1.00 88.69 106 SER A CA 1
ATOM 880 C C . SER A 1 106 ? -6.569 -10.663 5.555 1.00 88.69 106 SER A C 1
ATOM 882 O O . SER A 1 106 ? -5.754 -10.813 4.647 1.00 88.69 106 SER A O 1
ATOM 884 N N . SER A 1 107 ? -6.794 -11.610 6.473 1.00 89.06 107 SER A N 1
ATOM 885 C CA . SER A 1 107 ? -6.085 -12.895 6.485 1.00 89.06 107 SER A CA 1
ATOM 886 C C . SER A 1 107 ? -6.406 -13.752 5.256 1.00 89.06 107 SER A C 1
ATOM 888 O O . SER A 1 107 ? -5.499 -14.287 4.617 1.00 89.06 107 SER A O 1
ATOM 890 N N . VAL A 1 108 ? -7.683 -13.810 4.868 1.00 90.88 108 VAL A N 1
ATOM 891 C CA . VAL A 1 108 ? -8.156 -14.533 3.683 1.00 90.88 108 VAL A CA 1
ATOM 892 C C . VAL A 1 108 ? -7.564 -13.916 2.415 1.00 90.88 108 VAL A C 1
ATOM 894 O O . VAL A 1 108 ? -7.038 -14.628 1.562 1.00 90.88 108 VAL A O 1
ATOM 897 N N . LEU A 1 109 ? -7.579 -12.587 2.303 1.00 88.81 109 LEU A N 1
ATOM 898 C CA . LEU A 1 109 ? -7.012 -11.881 1.153 1.00 88.81 109 LEU A CA 1
ATOM 899 C C . LEU A 1 109 ? -5.491 -12.036 1.064 1.00 88.81 109 LEU A C 1
ATOM 901 O O . LEU A 1 109 ? -4.971 -12.282 -0.022 1.00 88.81 109 LEU A O 1
ATOM 905 N N . MET A 1 110 ? -4.779 -11.971 2.192 1.00 87.56 110 MET A N 1
ATOM 906 C CA . MET A 1 110 ? -3.337 -12.242 2.238 1.00 87.56 110 MET A CA 1
ATOM 907 C C . MET A 1 110 ? -3.020 -13.669 1.791 1.00 87.56 110 MET A C 1
ATOM 909 O O . MET A 1 110 ? -2.084 -13.877 1.018 1.00 87.56 110 MET A O 1
ATOM 913 N N . PHE A 1 111 ? -3.820 -14.649 2.219 1.00 88.56 111 PHE A N 1
ATOM 914 C CA . PHE A 1 111 ? -3.680 -16.029 1.763 1.00 88.56 111 PHE A CA 1
ATOM 915 C C . PHE A 1 111 ? -3.845 -16.142 0.244 1.00 88.56 111 PHE A C 1
ATOM 917 O O . PHE A 1 111 ? -3.021 -16.776 -0.417 1.00 88.56 111 PHE A O 1
ATOM 924 N N . PHE A 1 112 ? -4.847 -15.477 -0.332 1.00 86.38 112 PHE A N 1
A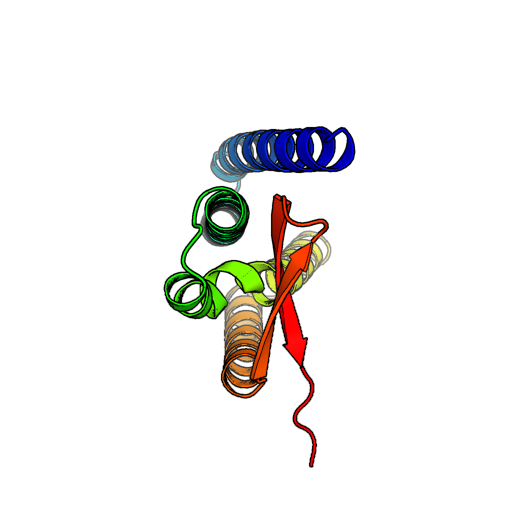TOM 925 C CA . PHE A 1 112 ? -5.021 -15.446 -1.780 1.00 86.38 112 PHE A CA 1
ATOM 926 C C . PHE A 1 112 ? -3.820 -14.811 -2.484 1.00 86.38 112 PHE A C 1
ATOM 928 O O . PHE A 1 112 ? -3.210 -15.470 -3.325 1.00 86.38 112 PHE A O 1
ATOM 935 N N . ILE A 1 113 ? -3.409 -13.600 -2.093 1.00 86.44 113 ILE A N 1
ATOM 936 C CA . ILE A 1 113 ? -2.245 -12.910 -2.678 1.00 86.44 113 ILE A CA 1
ATOM 937 C C . ILE A 1 113 ? -0.999 -13.803 -2.632 1.00 86.44 113 ILE A C 1
ATOM 939 O O . ILE A 1 113 ? -0.229 -13.832 -3.591 1.00 86.44 113 ILE A O 1
ATOM 943 N N . SER A 1 114 ? -0.812 -14.582 -1.563 1.00 84.62 114 SER A N 1
ATOM 944 C CA . SER A 1 114 ? 0.304 -15.525 -1.444 1.00 84.62 114 SER A CA 1
ATOM 945 C C . SER A 1 114 ? 0.319 -16.586 -2.551 1.00 84.62 114 SER A C 1
ATOM 947 O O . SER A 1 114 ? 1.375 -16.844 -3.128 1.00 84.62 114 SER A O 1
ATOM 949 N N . LYS A 1 115 ? -0.850 -17.147 -2.889 1.00 85.56 115 LYS A N 1
ATOM 950 C CA . LYS A 1 115 ? -0.998 -18.277 -3.815 1.00 85.56 115 LYS A CA 1
ATOM 951 C C . LYS A 1 115 ? -0.922 -17.888 -5.287 1.00 85.56 115 LYS A C 1
ATOM 953 O O . LYS A 1 115 ? -0.429 -18.677 -6.085 1.00 85.56 115 LYS A O 1
ATOM 958 N N . TYR A 1 116 ? -1.438 -16.719 -5.656 1.00 84.25 116 TYR A N 1
ATOM 959 C CA . TYR A 1 116 ? -1.478 -16.295 -7.057 1.00 84.25 116 TYR A CA 1
ATOM 960 C C . TYR A 1 116 ? -0.067 -15.991 -7.582 1.00 84.25 116 TYR A C 1
ATOM 962 O O . TYR A 1 116 ? 0.731 -15.326 -6.914 1.00 84.25 116 TYR A O 1
ATOM 970 N N . SER A 1 117 ? 0.255 -16.466 -8.784 1.00 83.00 117 SER A N 1
ATOM 971 C CA . SER A 1 117 ? 1.508 -16.123 -9.463 1.00 83.00 117 SER A CA 1
ATOM 972 C C . SER A 1 117 ? 1.505 -14.656 -9.886 1.00 83.00 117 SER A C 1
ATOM 974 O O . SER A 1 117 ? 0.454 -14.081 -10.164 1.00 83.00 117 SER A O 1
ATOM 976 N N . LEU A 1 118 ? 2.687 -14.045 -9.927 1.00 84.69 118 LEU A N 1
ATOM 977 C CA . LEU A 1 118 ? 2.850 -12.691 -10.443 1.00 84.69 118 LEU A CA 1
ATOM 978 C C . LEU A 1 118 ? 3.352 -12.715 -11.872 1.00 84.69 118 LEU A C 1
ATOM 980 O O . LEU A 1 118 ? 4.329 -13.407 -12.154 1.00 84.69 118 LEU A O 1
ATOM 984 N N . ASN A 1 119 ? 2.751 -11.876 -12.705 1.00 84.31 119 ASN A N 1
ATOM 985 C CA . ASN A 1 119 ? 3.359 -11.417 -13.938 1.00 84.31 119 ASN A CA 1
ATOM 986 C C . ASN A 1 119 ? 3.861 -9.981 -13.761 1.00 84.31 119 ASN A C 1
ATOM 988 O O . ASN A 1 119 ? 3.178 -9.157 -13.148 1.00 84.31 119 ASN A O 1
ATOM 992 N N . ILE A 1 120 ? 5.056 -9.692 -14.271 1.00 83.50 120 ILE A N 1
ATOM 993 C CA . ILE A 1 120 ? 5.641 -8.349 -14.243 1.00 83.50 120 ILE A CA 1
ATOM 994 C C . ILE A 1 120 ? 5.989 -7.969 -15.673 1.00 83.50 120 ILE A C 1
ATOM 996 O O . ILE A 1 120 ? 7.015 -8.401 -16.198 1.00 83.50 120 ILE A O 1
ATOM 1000 N N . ASP A 1 121 ? 5.155 -7.121 -16.264 1.00 83.06 121 ASP A N 1
ATOM 1001 C CA . ASP A 1 121 ? 5.321 -6.668 -17.637 1.00 83.06 121 ASP A CA 1
ATOM 1002 C C . ASP A 1 121 ? 5.805 -5.224 -17.682 1.00 83.06 121 ASP A C 1
ATOM 1004 O O . ASP A 1 121 ? 5.432 -4.371 -16.872 1.00 83.06 121 ASP A O 1
ATOM 1008 N N . MET A 1 122 ? 6.662 -4.938 -18.658 1.00 82.00 122 MET A N 1
ATOM 1009 C CA . MET A 1 122 ? 7.157 -3.590 -18.901 1.00 82.00 122 MET A CA 1
ATOM 1010 C C . MET A 1 122 ? 6.235 -2.883 -19.896 1.00 82.00 122 MET A C 1
ATOM 1012 O O . MET A 1 122 ? 6.221 -3.191 -21.089 1.00 82.00 122 MET A O 1
ATOM 1016 N N . PHE A 1 123 ? 5.489 -1.889 -19.428 1.00 79.75 123 PHE A N 1
ATOM 1017 C CA . PHE A 1 123 ? 4.572 -1.132 -20.266 1.00 79.75 123 PHE A CA 1
ATOM 1018 C C . PHE A 1 123 ? 5.334 -0.118 -21.122 1.00 79.75 123 PHE A C 1
ATOM 1020 O O . PHE A 1 123 ? 6.035 0.758 -20.604 1.00 79.75 123 PHE A O 1
ATOM 1027 N N . ASN A 1 124 ? 5.213 -0.226 -22.450 1.00 77.38 124 ASN A N 1
ATOM 1028 C CA . ASN A 1 124 ? 5.830 0.685 -23.425 1.00 77.38 124 ASN A CA 1
ATOM 1029 C C . ASN A 1 124 ? 7.327 0.973 -23.183 1.00 77.38 124 ASN A C 1
ATOM 1031 O O . ASN A 1 124 ? 7.803 2.075 -23.465 1.00 77.38 124 ASN A O 1
ATOM 1035 N N . LYS A 1 125 ? 8.069 -0.009 -22.651 1.00 78.00 125 LYS A N 1
ATOM 1036 C CA . LYS A 1 125 ? 9.491 0.103 -22.277 1.00 78.00 125 LYS A CA 1
ATOM 1037 C C . LYS A 1 125 ? 9.822 1.212 -21.258 1.00 78.00 125 LYS A C 1
ATOM 1039 O O . LYS A 1 125 ? 10.954 1.684 -21.220 1.00 78.00 125 LYS A O 1
ATOM 1044 N N . GLN A 1 126 ? 8.837 1.680 -20.488 1.00 78.44 126 GLN A N 1
ATOM 1045 C CA . GLN A 1 126 ? 8.965 2.881 -19.649 1.00 78.44 126 GLN A CA 1
ATOM 1046 C C . GLN A 1 126 ? 8.837 2.601 -18.151 1.00 78.44 126 GLN A C 1
ATOM 1048 O O . GLN A 1 126 ? 9.569 3.194 -17.368 1.00 78.44 126 GLN A O 1
ATOM 1053 N N . TYR A 1 127 ? 7.913 1.735 -17.741 1.00 79.75 127 TYR A N 1
ATOM 1054 C CA . TYR A 1 127 ? 7.698 1.379 -16.337 1.00 79.75 127 TYR A CA 1
ATOM 1055 C C . TYR A 1 127 ? 7.099 -0.021 -16.239 1.00 79.75 127 TYR A C 1
ATOM 1057 O O . TYR A 1 127 ? 6.589 -0.552 -17.227 1.00 79.75 127 TYR A O 1
ATOM 1065 N N . TYR A 1 128 ? 7.155 -0.616 -15.052 1.00 84.38 128 TYR A N 1
ATOM 1066 C CA . TYR A 1 128 ? 6.635 -1.959 -14.816 1.00 84.38 128 TYR A CA 1
ATOM 1067 C C . TYR A 1 128 ? 5.218 -1.939 -14.237 1.00 84.38 128 TYR A C 1
ATOM 1069 O O . TYR A 1 128 ? 4.860 -1.061 -13.449 1.00 84.38 128 TYR A O 1
ATOM 1077 N N . ILE A 1 129 ? 4.428 -2.942 -14.607 1.00 84.44 129 ILE A N 1
ATOM 1078 C CA . ILE A 1 129 ? 3.094 -3.219 -14.072 1.00 84.44 129 ILE A CA 1
ATOM 1079 C C . ILE A 1 129 ? 3.115 -4.635 -13.495 1.00 84.44 129 ILE A C 1
ATOM 1081 O O . ILE A 1 129 ? 3.743 -5.526 -14.065 1.00 84.44 129 ILE A O 1
ATOM 1085 N N . MET A 1 130 ? 2.462 -4.826 -12.348 1.00 87.12 130 MET A N 1
ATOM 1086 C CA . MET A 1 130 ? 2.290 -6.146 -11.745 1.00 87.12 130 MET A CA 1
ATOM 1087 C C . MET A 1 130 ? 0.848 -6.605 -11.887 1.00 87.12 130 MET A C 1
ATOM 1089 O O . MET A 1 130 ? -0.072 -5.889 -11.494 1.00 87.12 130 MET A O 1
ATOM 1093 N N . GLU A 1 131 ? 0.669 -7.833 -12.356 1.00 84.94 131 GLU A N 1
ATOM 1094 C CA . GLU A 1 131 ? -0.638 -8.470 -12.470 1.00 84.94 131 GLU A CA 1
ATOM 1095 C C . GLU A 1 131 ? -0.630 -9.816 -11.739 1.00 84.94 131 GLU A C 1
ATOM 1097 O O . GLU A 1 131 ? 0.334 -10.584 -11.812 1.00 84.94 131 GLU A O 1
ATOM 1102 N N . LEU A 1 132 ? -1.701 -10.097 -10.991 1.00 83.12 132 LEU A N 1
ATOM 11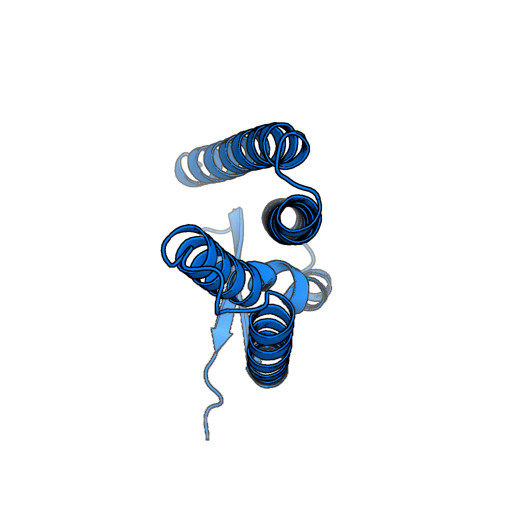03 C CA . LEU A 1 132 ? -1.910 -11.413 -10.387 1.00 83.12 132 LEU A CA 1
ATOM 1104 C C . LEU A 1 132 ? -2.520 -12.332 -11.443 1.00 83.12 132 LEU A C 1
ATOM 1106 O O . LEU A 1 132 ? -3.640 -12.106 -11.897 1.00 83.12 132 LEU A O 1
ATOM 1110 N N . LEU A 1 133 ? -1.792 -13.382 -11.803 1.00 80.88 133 LEU A N 1
ATOM 1111 C CA . LEU A 1 133 ? -2.281 -14.428 -12.690 1.00 80.88 133 LEU A CA 1
ATOM 1112 C C . LEU A 1 133 ? -3.044 -15.467 -11.878 1.00 80.88 133 LEU A C 1
ATOM 1114 O O . LEU A 1 133 ? -2.520 -15.977 -10.883 1.00 80.88 133 LEU A O 1
ATOM 1118 N N . THR A 1 134 ? -4.251 -15.812 -12.331 1.00 70.81 134 THR A N 1
ATOM 1119 C CA . THR A 1 134 ? -5.015 -16.950 -11.807 1.00 70.81 134 THR A CA 1
ATOM 1120 C C . THR A 1 134 ? -4.185 -18.228 -11.920 1.00 70.81 134 THR A C 1
ATOM 1122 O O . THR A 1 134 ? -3.557 -18.418 -12.964 1.00 70.81 134 THR A O 1
ATOM 1125 N N . PRO A 1 135 ? -4.159 -19.105 -10.897 1.00 59.56 135 PRO A N 1
ATOM 1126 C CA . PRO A 1 135 ? -3.463 -20.374 -11.012 1.00 59.56 135 PRO A CA 1
ATOM 1127 C C . PRO A 1 135 ? -4.075 -21.132 -12.187 1.00 59.56 135 PRO A C 1
ATOM 1129 O O . PRO A 1 135 ? -5.281 -21.376 -12.224 1.00 59.56 135 PRO A O 1
ATOM 1132 N N . ILE A 1 136 ? -3.241 -21.431 -13.175 1.00 57.50 136 ILE A N 1
ATOM 1133 C CA . ILE A 1 136 ? -3.603 -22.328 -14.262 1.00 57.50 136 ILE A CA 1
ATOM 1134 C C . ILE A 1 136 ? -3.586 -23.717 -13.620 1.00 57.50 136 ILE A C 1
ATOM 1136 O O . ILE A 1 136 ? -2.524 -24.169 -13.188 1.00 57.50 136 ILE A O 1
ATOM 1140 N N . ASN A 1 137 ? -4.769 -24.309 -13.440 1.00 50.03 137 ASN A N 1
ATOM 1141 C CA . ASN A 1 137 ? -4.902 -25.720 -13.068 1.00 50.03 137 ASN A CA 1
ATOM 1142 C C . ASN A 1 137 ? -4.347 -26.610 -14.180 1.00 50.03 137 ASN A C 1
ATOM 1144 O O . ASN A 1 137 ? -4.621 -26.291 -15.361 1.00 50.03 137 ASN A O 1
#

Sequence (137 aa):
MINLFIYIAAILLMFIICIQGIKIAFKAPYKIKIVSIIIYFLMIMKFISLTLLVVINNIRNLYWLKWIYFFDFIAVPITILICFYICVKNNKFSLNYIICIIALISSVLMFFISKYSLNIDMFNKQYYIMELLTPIN

pLDDT: mean 85.51, std 8.08, range [50.03, 95.0]

Organism: Clostridium botulinum (NCBI:txid1491)